Protein AF-A0AB33B6H3-F1 (afdb_monomer_lite)

Organism: Bacillus thuringiensis (NCBI:txid1428)

Radius of gyration: 15.85 Å; chains: 1; bounding box: 35×27×37 Å

Secondary structure (DSSP, 8-state):
-TTTGGG-----PPPP-----SHHHHHHHHHH-S-EEE-S-HHHHHH---TTEEE--

InterPro domains:
  IPR001763 Rhodanese-like domain [PS50206] (35-57)
  IPR036873 Rhodanese-like domain superfamily [G3DSA:3.40.250.10] (12-57)
  IPR036873 Rhodanese-like domain superfamily [SSF52821] (21-57)

pLDDT: mean 85.54, std 9.92, range [62.56, 97.38]

Structure (mmCIF, N/CA/C/O backbone):
data_AF-A0AB33B6H3-F1
#
_entry.id   AF-A0AB33B6H3-F1
#
loop_
_atom_site.group_PDB
_atom_site.id
_atom_site.type_symbol
_atom_site.label_atom_id
_atom_site.label_alt_id
_atom_site.label_comp_id
_atom_site.label_asym_id
_atom_site.label_entity_id
_atom_site.label_seq_id
_atom_site.pdbx_PDB_ins_code
_atom_site.Cartn_x
_atom_site.Cartn_y
_atom_site.Cartn_z
_atom_site.occupancy
_atom_site.B_iso_or_equiv
_atom_site.auth_seq_id
_atom_site.auth_comp_id
_atom_site.auth_asym_id
_atom_site.auth_atom_id
_atom_site.pdbx_PDB_model_num
ATOM 1 N N . MET A 1 1 ? 13.591 4.100 -19.403 1.00 62.56 1 MET A N 1
ATOM 2 C CA . MET A 1 1 ? 14.957 3.813 -18.900 1.00 62.56 1 MET A CA 1
ATOM 3 C C . MET A 1 1 ? 16.076 4.441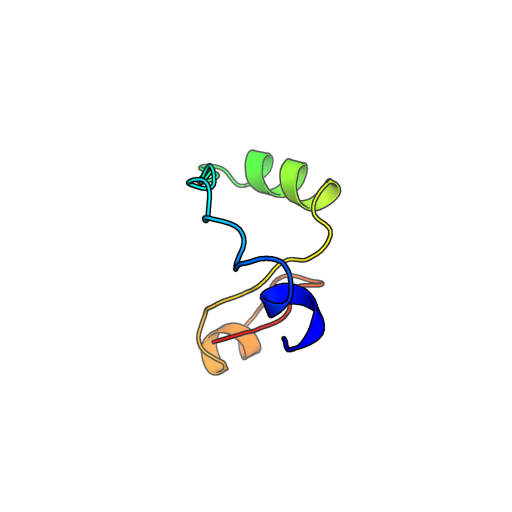 -19.727 1.00 62.56 1 MET A C 1
ATOM 5 O O . MET A 1 1 ? 16.930 5.079 -19.133 1.00 62.56 1 MET A O 1
ATOM 9 N N . LYS A 1 2 ? 16.072 4.349 -21.069 1.00 76.00 2 LYS A N 1
ATOM 10 C CA . LYS A 1 2 ? 17.152 4.909 -21.917 1.00 76.00 2 LYS A CA 1
ATOM 11 C C . LYS A 1 2 ? 17.421 6.412 -21.704 1.00 76.00 2 LYS A C 1
ATOM 13 O O . LYS A 1 2 ? 18.572 6.822 -21.704 1.00 76.00 2 LYS A O 1
ATOM 18 N N . ASN A 1 3 ? 16.376 7.205 -21.452 1.00 74.50 3 ASN A N 1
ATOM 19 C CA . ASN A 1 3 ? 16.503 8.649 -21.209 1.00 74.50 3 ASN A CA 1
ATOM 20 C C . ASN A 1 3 ? 17.067 9.000 -19.819 1.00 74.50 3 ASN A C 1
ATOM 22 O O . ASN A 1 3 ? 17.719 10.028 -19.685 1.00 74.50 3 ASN A O 1
ATOM 26 N N . LEU A 1 4 ? 16.837 8.158 -18.802 1.00 65.62 4 LEU A N 1
ATOM 27 C CA . LEU A 1 4 ? 17.314 8.382 -17.430 1.00 65.62 4 LEU A CA 1
ATOM 28 C C . LEU A 1 4 ? 18.791 7.981 -17.291 1.00 65.62 4 LEU A C 1
ATOM 30 O O . LEU A 1 4 ? 19.577 8.696 -16.688 1.00 65.62 4 LEU A O 1
ATOM 34 N N . ASN A 1 5 ? 19.182 6.882 -17.943 1.00 72.56 5 ASN A N 1
ATOM 35 C CA . ASN A 1 5 ? 20.556 6.368 -17.929 1.00 72.56 5 ASN A CA 1
ATOM 36 C C . ASN A 1 5 ? 21.534 7.217 -18.760 1.00 72.56 5 ASN A C 1
ATOM 38 O O . ASN A 1 5 ? 22.730 6.952 -18.748 1.00 72.56 5 ASN A O 1
ATOM 42 N N . LYS A 1 6 ? 21.036 8.212 -19.508 1.00 78.94 6 LYS A N 1
ATOM 43 C CA . LYS A 1 6 ? 21.858 9.122 -20.318 1.00 78.94 6 LYS A CA 1
ATOM 44 C C . LYS A 1 6 ? 22.728 10.054 -19.459 1.00 78.94 6 LYS A C 1
ATOM 46 O O . LYS A 1 6 ? 23.721 10.565 -19.962 1.00 78.94 6 LYS A O 1
ATOM 51 N N . TYR A 1 7 ? 22.353 10.280 -18.201 1.00 73.19 7 TYR A N 1
ATOM 52 C CA . TYR A 1 7 ? 22.954 11.292 -17.322 1.00 73.19 7 TYR A CA 1
ATOM 53 C C . TYR A 1 7 ? 23.619 10.689 -16.075 1.00 73.19 7 TYR A C 1
ATOM 55 O O . TYR A 1 7 ? 23.671 11.347 -15.041 1.00 73.19 7 TYR A O 1
ATOM 63 N N . ASP A 1 8 ? 24.104 9.447 -16.197 1.00 64.88 8 ASP A N 1
ATOM 64 C CA . ASP A 1 8 ? 24.416 8.522 -15.102 1.00 64.88 8 ASP A CA 1
ATOM 65 C C . ASP A 1 8 ? 23.192 8.207 -14.214 1.00 64.88 8 ASP A C 1
ATOM 67 O O . ASP A 1 8 ? 22.344 9.069 -13.965 1.00 64.88 8 ASP A O 1
ATOM 71 N N . PRO A 1 9 ? 23.017 6.953 -13.753 1.00 70.44 9 PRO A N 1
ATOM 72 C CA . PRO A 1 9 ? 21.908 6.625 -12.869 1.00 70.44 9 PRO A CA 1
ATOM 73 C C . PRO A 1 9 ? 21.997 7.499 -11.614 1.00 70.44 9 PRO A C 1
ATOM 75 O O . PRO A 1 9 ? 23.072 7.579 -11.013 1.00 70.44 9 PRO A O 1
ATOM 78 N N . PRO A 1 10 ? 20.900 8.139 -11.180 1.00 72.00 10 PRO A N 1
ATOM 79 C CA . PRO A 1 10 ? 20.924 8.903 -9.946 1.00 72.00 10 PRO A CA 1
ATOM 80 C C . PRO A 1 10 ? 21.389 7.992 -8.806 1.00 72.00 10 PRO A C 1
ATOM 82 O O . PRO A 1 10 ? 20.761 6.968 -8.533 1.00 72.00 10 PRO A O 1
ATOM 85 N N . ILE A 1 11 ? 22.500 8.348 -8.151 1.00 75.69 11 ILE A N 1
ATOM 86 C CA . ILE A 1 11 ? 22.980 7.637 -6.963 1.00 75.69 11 ILE A CA 1
ATOM 87 C C . ILE A 1 11 ? 21.857 7.717 -5.932 1.00 75.69 11 ILE A C 1
ATOM 89 O O . ILE A 1 11 ? 21.492 8.804 -5.476 1.00 75.69 11 ILE A O 1
ATOM 93 N N . HIS A 1 12 ? 21.263 6.568 -5.612 1.00 68.19 12 HIS A N 1
ATOM 94 C CA . HIS A 1 12 ? 20.126 6.497 -4.707 1.00 68.19 12 HIS A CA 1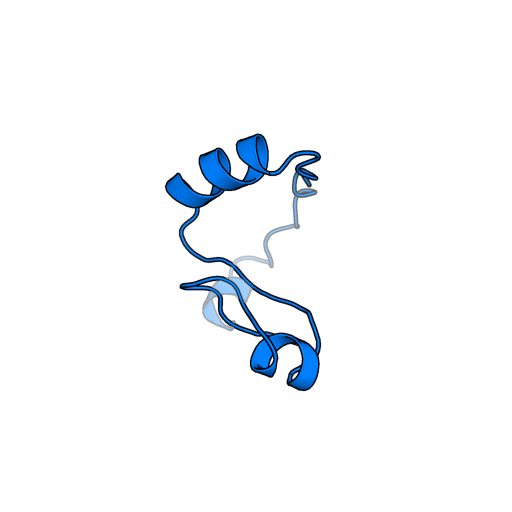
ATOM 95 C C . HIS A 1 12 ? 20.545 7.029 -3.333 1.00 68.19 12 HIS A C 1
ATOM 97 O O . HIS A 1 12 ? 21.267 6.368 -2.587 1.00 68.19 12 HIS A O 1
ATOM 103 N N . LYS A 1 13 ? 20.072 8.226 -2.973 1.00 72.25 13 LYS A N 1
ATOM 104 C CA . LYS A 1 13 ? 20.095 8.665 -1.577 1.00 72.25 13 LYS A CA 1
ATOM 105 C C . LYS A 1 13 ? 19.209 7.714 -0.776 1.00 72.25 13 LYS A C 1
ATOM 107 O O . LYS A 1 13 ? 18.143 7.312 -1.248 1.00 72.25 13 LYS A O 1
ATOM 112 N N . LYS A 1 14 ? 19.656 7.346 0.426 1.00 73.75 14 LYS A N 1
ATOM 113 C CA . LYS A 1 14 ? 18.861 6.535 1.353 1.00 73.75 14 LYS A CA 1
ATOM 114 C C . LYS A 1 14 ? 17.526 7.250 1.572 1.00 73.75 14 LYS A C 1
ATOM 116 O O . LYS A 1 14 ? 17.517 8.403 1.992 1.00 73.75 14 LYS A O 1
ATOM 121 N N . ARG A 1 15 ? 16.420 6.599 1.210 1.00 75.44 15 ARG A N 1
ATOM 122 C CA . ARG A 1 15 ? 15.082 7.139 1.469 1.00 75.44 15 ARG A CA 1
ATOM 123 C C . ARG A 1 15 ? 14.802 7.042 2.962 1.00 75.44 15 ARG A C 1
ATOM 125 O O . ARG A 1 15 ? 15.151 6.038 3.584 1.00 75.44 15 ARG A O 1
ATOM 132 N N . GLU A 1 16 ? 14.188 8.078 3.515 1.00 78.19 16 GLU A N 1
ATOM 133 C CA . GLU A 1 16 ? 13.612 8.000 4.852 1.00 78.19 16 GLU A CA 1
ATOM 134 C C . GLU A 1 16 ? 12.417 7.048 4.798 1.00 78.19 16 GLU A C 1
ATOM 136 O O . GLU A 1 16 ? 11.569 7.139 3.908 1.00 78.19 16 GLU A O 1
ATOM 141 N N . VAL A 1 17 ? 12.410 6.075 5.704 1.00 80.81 17 VAL A N 1
ATOM 142 C CA . VAL A 1 17 ? 11.334 5.097 5.840 1.00 80.81 17 VAL A CA 1
ATOM 143 C C . VAL A 1 17 ? 10.622 5.422 7.136 1.00 80.81 17 VAL A C 1
ATOM 145 O O . VAL A 1 17 ? 11.235 5.392 8.203 1.00 80.81 17 VAL A O 1
ATOM 148 N N . PHE A 1 18 ? 9.335 5.719 7.030 1.00 80.12 18 PHE A N 1
ATOM 149 C CA . PHE A 1 18 ? 8.472 5.959 8.172 1.00 80.12 18 PHE A CA 1
ATOM 150 C C . PHE A 1 18 ? 7.543 4.764 8.329 1.00 80.12 18 PHE A C 1
ATOM 152 O O . PHE A 1 18 ? 6.934 4.309 7.361 1.00 80.12 18 PHE A O 1
ATOM 159 N N . ALA A 1 19 ? 7.466 4.243 9.546 1.00 83.56 19 ALA A N 1
ATOM 160 C CA . ALA A 1 19 ? 6.471 3.255 9.921 1.00 83.56 19 ALA A CA 1
ATOM 161 C C . ALA A 1 19 ? 5.419 3.969 10.768 1.00 83.56 19 ALA A C 1
ATOM 163 O O . ALA A 1 19 ? 5.737 4.432 11.865 1.00 83.56 19 ALA A O 1
ATOM 164 N N . ASN A 1 20 ? 4.196 4.060 10.250 1.00 79.25 20 ASN A N 1
ATOM 165 C CA . ASN A 1 20 ? 3.054 4.534 11.028 1.00 79.25 20 ASN A CA 1
ATOM 166 C C . ASN A 1 20 ? 2.715 3.472 12.080 1.00 79.25 20 ASN A C 1
ATOM 168 O O . ASN A 1 20 ? 2.706 2.276 11.774 1.00 79.25 20 ASN A O 1
ATOM 172 N N . LYS A 1 21 ? 2.483 3.895 13.322 1.00 77.56 21 LYS A N 1
ATOM 173 C CA . LYS A 1 21 ? 2.241 3.010 14.468 1.00 77.56 21 LYS A CA 1
ATOM 174 C C . LYS A 1 21 ? 0.769 2.945 14.848 1.00 77.56 21 LYS A C 1
ATOM 176 O O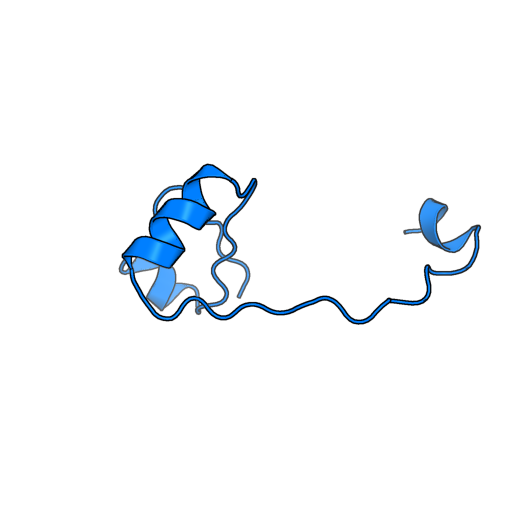 . LYS A 1 21 ? 0.365 1.957 15.460 1.00 77.56 21 LYS A O 1
ATOM 181 N N . THR A 1 22 ? -0.016 3.961 14.492 1.00 92.12 22 THR A N 1
ATOM 182 C CA . THR A 1 22 ? -1.455 4.003 14.773 1.00 92.12 22 THR A CA 1
ATOM 183 C C . THR A 1 22 ? -2.292 4.193 13.511 1.00 92.12 22 THR A C 1
ATOM 185 O O . THR A 1 22 ? -1.787 4.516 12.433 1.00 92.12 22 THR A O 1
ATOM 188 N N . ILE A 1 23 ? -3.597 3.949 13.647 1.00 87.50 23 ILE A N 1
ATOM 189 C CA . ILE A 1 23 ? -4.563 4.115 12.557 1.00 87.50 23 ILE A CA 1
ATOM 190 C C . ILE A 1 23 ? -4.734 5.603 12.230 1.00 87.50 23 ILE A C 1
ATOM 192 O O . ILE A 1 23 ? -4.856 5.959 11.062 1.00 87.50 23 ILE A O 1
ATOM 196 N N . GLU A 1 24 ? -4.693 6.472 13.238 1.00 90.88 24 GLU A N 1
ATOM 197 C CA . GLU A 1 24 ? -4.845 7.921 13.092 1.00 90.88 24 GLU A CA 1
ATOM 198 C C . GLU A 1 24 ? -3.682 8.519 12.292 1.00 90.88 24 GLU A C 1
ATOM 200 O O . GLU A 1 24 ? -3.914 9.219 11.308 1.00 90.88 24 GLU A O 1
ATOM 205 N N . GLU A 1 25 ? -2.437 8.161 12.637 1.00 89.56 25 GLU A N 1
ATOM 206 C CA . GLU A 1 25 ? -1.242 8.568 11.880 1.00 89.56 25 GLU A CA 1
ATOM 207 C C . GLU A 1 25 ? -1.354 8.149 10.409 1.00 89.56 25 GLU A C 1
ATOM 209 O O . GLU A 1 25 ? -1.029 8.898 9.488 1.00 89.56 25 GLU A O 1
ATOM 214 N N . PHE A 1 26 ? -1.858 6.939 10.175 1.00 86.44 26 PHE A N 1
ATOM 215 C CA . PHE A 1 26 ? -2.049 6.431 8.830 1.00 86.44 26 PHE A CA 1
ATOM 216 C C . PHE A 1 26 ? -3.126 7.203 8.055 1.00 86.44 26 PHE A C 1
ATOM 218 O O . PHE A 1 26 ? -2.906 7.546 6.894 1.00 86.44 26 PHE A O 1
ATOM 225 N N . GLN A 1 27 ? -4.258 7.524 8.686 1.00 87.50 27 GLN A N 1
ATOM 226 C CA . GLN A 1 27 ? -5.335 8.311 8.077 1.00 87.50 27 GLN A CA 1
ATOM 227 C C . GLN A 1 27 ? -4.883 9.725 7.694 1.00 87.50 27 GLN A C 1
ATOM 229 O O . GLN A 1 27 ? -5.238 10.203 6.616 1.00 87.50 27 GLN A O 1
ATOM 234 N N . GLU A 1 28 ? -4.071 10.381 8.523 1.00 88.12 28 GLU A N 1
ATOM 235 C CA . GLU A 1 28 ? -3.504 11.696 8.200 1.00 88.12 28 GLU A CA 1
ATOM 236 C C . GLU A 1 28 ? -2.593 11.625 6.971 1.00 88.12 28 GLU A C 1
ATOM 238 O O . GLU A 1 28 ? -2.723 12.419 6.034 1.00 88.12 28 GLU A O 1
ATOM 243 N N . VAL A 1 29 ? -1.713 10.621 6.923 1.00 85.94 29 VAL A N 1
ATOM 244 C CA . VAL A 1 29 ? -0.821 10.401 5.779 1.00 85.94 29 VAL A CA 1
ATOM 245 C C . VAL A 1 29 ? -1.622 10.097 4.512 1.00 85.94 29 VAL A C 1
ATOM 247 O O . VAL A 1 29 ? -1.287 10.630 3.450 1.00 85.94 29 VAL A O 1
ATOM 250 N N . MET A 1 30 ? -2.707 9.319 4.610 1.00 85.56 30 MET A N 1
ATOM 251 C CA . MET A 1 30 ? -3.575 8.961 3.481 1.00 85.56 30 MET A CA 1
ATOM 252 C C . MET A 1 30 ? -4.151 10.172 2.735 1.00 85.56 30 MET A C 1
ATOM 254 O O . MET A 1 30 ? -4.390 10.079 1.533 1.00 85.56 30 MET A O 1
ATOM 258 N N . ILE A 1 31 ? -4.349 11.307 3.411 1.00 85.62 31 ILE A N 1
ATOM 259 C CA . ILE A 1 31 ? -4.843 12.546 2.786 1.00 85.62 31 ILE A CA 1
ATOM 260 C C . ILE A 1 31 ? -3.769 13.180 1.884 1.00 85.62 31 ILE A C 1
ATOM 262 O O . ILE A 1 31 ? -4.090 13.843 0.900 1.00 85.62 31 ILE A O 1
ATOM 266 N N . SER A 1 32 ? -2.491 12.978 2.213 1.00 86.81 32 SER A N 1
ATOM 267 C CA . SER A 1 32 ? -1.352 13.636 1.560 1.00 86.81 32 SER A CA 1
ATOM 268 C C . SER A 1 32 ? -0.666 12.799 0.475 1.00 86.81 32 SER A C 1
ATOM 270 O O . SER A 1 32 ? 0.066 13.342 -0.356 1.00 86.81 32 SER A O 1
ATOM 272 N N . VAL A 1 33 ? -0.870 11.480 0.475 1.00 86.75 33 VAL A N 1
ATOM 273 C CA . VAL A 1 33 ? -0.199 10.567 -0.459 1.00 86.75 33 VAL A CA 1
ATOM 274 C C . VAL A 1 33 ? -0.944 10.466 -1.784 1.00 86.75 33 VAL A C 1
ATOM 276 O O . VAL A 1 33 ? -2.167 10.412 -1.844 1.00 86.75 33 VAL A O 1
ATOM 279 N N . GLN A 1 34 ? -0.181 10.388 -2.874 1.00 89.25 34 GLN A N 1
ATOM 280 C CA . GLN A 1 34 ? -0.746 10.272 -4.218 1.00 89.25 34 GLN A CA 1
ATOM 281 C C . GLN A 1 34 ? -1.255 8.857 -4.532 1.00 89.25 34 GLN A C 1
ATOM 283 O O . GLN A 1 34 ? -2.217 8.706 -5.279 1.00 89.25 34 GLN A O 1
ATOM 288 N N . GLN A 1 35 ? -0.593 7.826 -4.002 1.00 91.88 35 GLN A N 1
ATOM 289 C CA . GLN A 1 35 ? -0.905 6.428 -4.289 1.00 91.88 35 GLN A CA 1
ATOM 290 C C . GLN A 1 35 ? -0.565 5.546 -3.092 1.00 91.88 35 GLN A C 1
ATOM 292 O O . GLN A 1 35 ? 0.491 5.696 -2.478 1.00 91.88 35 GLN A O 1
ATOM 297 N N . ILE A 1 36 ? -1.439 4.579 -2.825 1.00 92.31 36 ILE A N 1
ATOM 298 C CA . ILE A 1 36 ? -1.217 3.513 -1.850 1.00 92.31 36 ILE A CA 1
ATOM 299 C C . ILE A 1 36 ? -0.913 2.235 -2.622 1.00 92.31 36 ILE A C 1
ATOM 301 O O . ILE A 1 36 ? -1.676 1.851 -3.511 1.00 92.31 36 ILE A O 1
ATOM 305 N N . VAL A 1 37 ? 0.210 1.600 -2.303 1.00 94.44 37 VAL A N 1
ATOM 306 C CA . VAL A 1 37 ? 0.621 0.330 -2.908 1.00 94.44 37 VAL A CA 1
ATOM 307 C C . VAL A 1 37 ? 0.492 -0.758 -1.855 1.00 94.44 37 VAL A C 1
ATOM 309 O O . VAL A 1 37 ? 1.099 -0.662 -0.790 1.00 94.44 37 VAL A O 1
ATOM 312 N N . ASP A 1 38 ? -0.311 -1.771 -2.156 1.00 95.12 38 ASP A N 1
ATOM 313 C CA . ASP A 1 38 ? -0.476 -2.956 -1.323 1.00 95.12 38 ASP A CA 1
ATOM 314 C C . ASP A 1 38 ? 0.413 -4.077 -1.872 1.00 95.12 38 ASP A C 1
ATOM 316 O O . ASP A 1 38 ? 0.246 -4.495 -3.018 1.00 95.12 38 ASP A O 1
ATOM 320 N N . ILE A 1 39 ? 1.364 -4.537 -1.063 1.00 96.31 39 ILE A N 1
ATOM 321 C CA . ILE A 1 39 ? 2.345 -5.5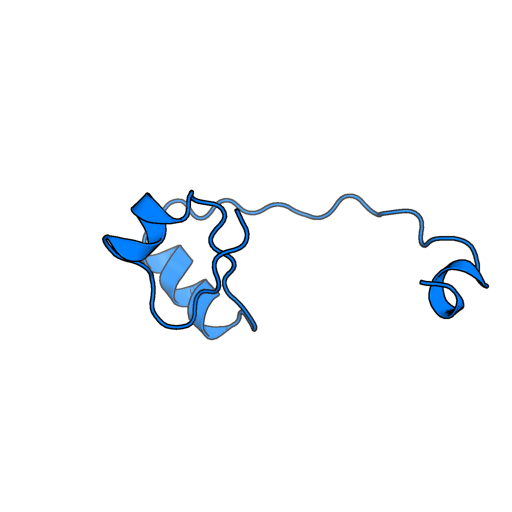73 -1.427 1.00 96.31 39 ILE A CA 1
ATOM 322 C C . ILE A 1 39 ? 1.946 -6.970 -0.934 1.00 96.31 39 ILE A C 1
ATOM 324 O O . ILE A 1 39 ? 2.753 -7.896 -0.972 1.00 96.31 39 ILE A O 1
ATOM 328 N N . ARG A 1 40 ? 0.732 -7.123 -0.386 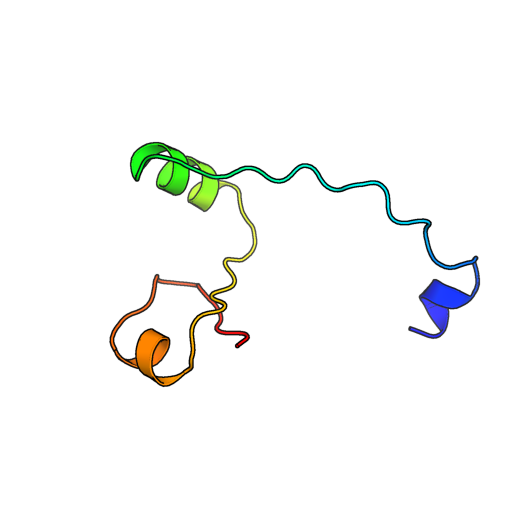1.00 96.81 40 ARG A N 1
ATOM 329 C CA . ARG A 1 40 ? 0.195 -8.439 -0.018 1.00 96.81 40 ARG A CA 1
ATOM 330 C C . ARG A 1 40 ? -0.062 -9.266 -1.277 1.00 96.81 40 ARG A C 1
ATOM 332 O O . ARG A 1 40 ? -0.168 -8.731 -2.378 1.00 96.81 40 ARG A O 1
ATOM 339 N N . ASP A 1 41 ? -0.192 -10.575 -1.108 1.00 97.19 41 ASP A N 1
ATOM 340 C CA . ASP A 1 41 ? -0.589 -11.457 -2.198 1.00 97.19 41 ASP A CA 1
ATOM 341 C C . ASP A 1 41 ? -2.003 -11.128 -2.717 1.00 97.19 41 ASP A C 1
ATOM 343 O O . ASP A 1 41 ? -2.811 -10.454 -2.066 1.00 97.19 41 ASP A O 1
ATOM 347 N N . VAL A 1 42 ? -2.294 -11.634 -3.914 1.00 97.19 42 VAL A N 1
ATOM 348 C CA . VAL A 1 42 ? -3.535 -11.339 -4.636 1.00 97.19 42 VAL A CA 1
ATOM 349 C C . VAL A 1 42 ? -4.772 -11.827 -3.875 1.00 97.19 42 VAL A C 1
ATOM 351 O O . VAL A 1 42 ? -5.800 -11.147 -3.889 1.00 97.19 42 VAL A O 1
ATOM 354 N N . GLU A 1 43 ? -4.696 -12.974 -3.195 1.00 97.12 43 GLU A N 1
ATOM 355 C CA . GLU A 1 43 ? -5.837 -13.545 -2.470 1.00 97.12 43 GLU A CA 1
ATOM 356 C C . GLU A 1 43 ? -6.169 -12.696 -1.238 1.00 97.12 43 GLU A C 1
ATOM 358 O O . GLU A 1 43 ? -7.326 -12.318 -1.028 1.00 97.12 43 GLU A O 1
ATOM 363 N N . SER A 1 44 ? -5.145 -12.300 -0.479 1.00 97.19 44 SER A N 1
ATOM 364 C CA . SER A 1 44 ? -5.276 -11.382 0.653 1.00 97.19 44 SER A CA 1
ATOM 365 C C . SER A 1 44 ? -5.883 -10.043 0.238 1.00 97.19 44 SER A C 1
ATOM 367 O O . SER A 1 44 ? -6.767 -9.531 0.927 1.00 97.19 44 SER A O 1
ATOM 369 N N . PHE A 1 45 ? -5.460 -9.482 -0.898 1.00 97.06 45 PHE A N 1
ATOM 370 C CA . PHE A 1 45 ? -6.019 -8.237 -1.428 1.00 97.06 45 PHE A CA 1
ATOM 371 C C . PHE A 1 45 ? -7.490 -8.387 -1.853 1.00 97.06 45 PHE A C 1
ATOM 373 O O . PHE A 1 45 ? -8.327 -7.533 -1.545 1.00 97.06 45 PHE A O 1
ATOM 380 N N . ALA A 1 46 ? -7.826 -9.493 -2.523 1.00 95.88 46 ALA A N 1
ATOM 381 C CA . ALA A 1 46 ? -9.184 -9.781 -2.982 1.00 95.88 46 ALA A CA 1
ATOM 382 C C . ALA A 1 46 ? -10.167 -10.017 -1.823 1.00 95.88 46 ALA A C 1
ATOM 384 O O . ALA A 1 46 ? -11.341 -9.671 -1.941 1.00 95.88 46 ALA A O 1
ATOM 385 N N . SER A 1 47 ? -9.691 -10.553 -0.693 1.00 97.12 47 SER A N 1
ATOM 386 C CA . SER A 1 47 ? -10.505 -10.755 0.515 1.00 97.12 47 SER A CA 1
ATOM 387 C C . SER A 1 47 ? -10.938 -9.447 1.192 1.00 97.12 47 SER A C 1
ATOM 389 O O . SER A 1 47 ? -11.915 -9.419 1.940 1.00 97.12 47 SER A O 1
ATOM 391 N N . GLY A 1 48 ? -10.216 -8.359 0.920 1.00 95.56 48 GLY A N 1
ATOM 392 C CA . GLY A 1 48 ? -10.430 -7.052 1.516 1.00 95.56 48 GLY A CA 1
ATOM 393 C C . GLY A 1 48 ? -9.191 -6.178 1.354 1.00 95.56 48 GLY A C 1
ATOM 394 O O . GLY A 1 48 ? -8.080 -6.528 1.773 1.00 95.56 48 GLY A O 1
ATOM 395 N N . HIS A 1 49 ? -9.383 -5.006 0.765 1.00 94.44 49 HIS A N 1
ATOM 396 C CA . HIS A 1 49 ? -8.323 -4.033 0.561 1.00 94.44 49 HIS A CA 1
ATOM 397 C C . HIS A 1 49 ? -8.809 -2.629 0.873 1.00 94.44 49 HIS A C 1
ATOM 399 O O . HIS A 1 49 ? -10.005 -2.350 0.969 1.00 94.44 49 HIS A O 1
ATOM 405 N N . MET A 1 50 ? -7.840 -1.745 1.055 1.00 90.88 50 MET A N 1
ATOM 406 C CA . MET A 1 50 ? -8.125 -0.342 1.255 1.00 90.88 50 MET A CA 1
ATOM 407 C C . MET A 1 50 ? -8.605 0.312 -0.032 1.00 90.88 50 MET A C 1
ATOM 409 O O . MET A 1 50 ? -8.056 0.080 -1.106 1.00 90.88 50 MET A O 1
ATOM 413 N N . GLU A 1 51 ? -9.578 1.204 0.087 1.00 88.19 51 GLU A N 1
ATOM 414 C CA . GLU A 1 51 ? -10.043 1.978 -1.055 1.00 88.19 51 GLU A CA 1
ATOM 415 C C . GLU A 1 51 ? -8.880 2.757 -1.700 1.00 88.19 51 GLU A C 1
ATOM 417 O O . GLU A 1 51 ? -8.047 3.344 -1.005 1.00 88.19 51 GLU A O 1
ATOM 422 N N . LYS A 1 52 ? -8.836 2.772 -3.039 1.00 89.44 52 LYS A N 1
ATOM 423 C CA . LYS A 1 52 ? -7.822 3.460 -3.866 1.00 89.44 52 LYS A CA 1
ATOM 424 C C . LYS A 1 52 ? -6.399 2.889 -3.786 1.00 89.44 52 LYS A C 1
ATOM 426 O O . LYS A 1 52 ? -5.494 3.459 -4.403 1.00 89.44 52 LYS A O 1
ATOM 431 N N . SER A 1 53 ? -6.178 1.774 -3.086 1.00 94.75 53 SER A N 1
ATOM 432 C CA . SER A 1 53 ? -4.902 1.065 -3.177 1.00 94.75 53 SER A CA 1
ATOM 433 C C . SER A 1 53 ? -4.798 0.250 -4.471 1.00 94.75 53 SER A C 1
ATOM 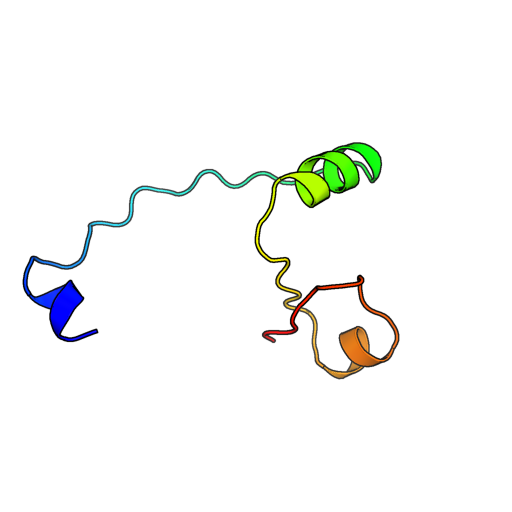435 O O . SER A 1 53 ? -5.798 -0.165 -5.057 1.00 94.75 53 SER A O 1
ATOM 437 N N . ILE A 1 54 ? -3.564 0.046 -4.936 1.00 95.94 54 ILE A N 1
ATOM 438 C CA . ILE A 1 54 ? -3.239 -0.832 -6.065 1.00 95.94 54 ILE A CA 1
ATOM 439 C C . ILE A 1 54 ? -2.360 -1.958 -5.538 1.00 95.94 54 ILE A C 1
ATOM 441 O O . ILE A 1 54 ? -1.382 -1.700 -4.833 1.00 95.94 54 ILE A O 1
ATOM 445 N N . ASN A 1 55 ? -2.695 -3.194 -5.895 1.00 97.38 55 ASN A N 1
ATOM 446 C CA . ASN A 1 55 ? -1.898 -4.354 -5.531 1.00 97.38 55 ASN A CA 1
ATOM 447 C C . ASN A 1 55 ? -0.706 -4.528 -6.482 1.00 97.38 55 ASN A C 1
ATOM 449 O O . ASN A 1 55 ? -0.885 -4.585 -7.700 1.00 97.38 55 ASN A O 1
ATOM 453 N N . ILE A 1 56 ? 0.499 -4.605 -5.919 1.00 96.94 56 ILE A N 1
ATOM 454 C CA . ILE A 1 56 ? 1.735 -4.964 -6.622 1.00 96.94 56 ILE A CA 1
ATOM 455 C C . ILE A 1 56 ? 2.446 -6.008 -5.743 1.00 96.94 56 ILE A C 1
ATOM 457 O O . ILE A 1 56 ? 3.241 -5.609 -4.887 1.00 96.94 56 ILE A O 1
ATOM 461 N N . PRO A 1 57 ? 2.091 -7.299 -5.886 1.00 88.94 57 PRO A N 1
ATOM 462 C CA . PRO A 1 57 ? 2.681 -8.386 -5.106 1.00 88.94 57 PRO A CA 1
ATOM 463 C C . PRO A 1 57 ? 4.160 -8.621 -5.450 1.00 88.94 57 PRO A C 1
ATOM 465 O O . PRO A 1 57 ? 4.573 -8.317 -6.597 1.00 88.94 57 PRO A O 1
#

Foldseek 3Di:
DVVCPVVPNPPDDDDDDDDDDDPVSVVVVVVVDPAAEDADDPVVVVVDDDPRHDYDD

Sequence (57 aa):
MKNLNKYDPPIHKKREVFANKTIEEFQEVMISVQQIVDIRDVESFASGHMEKSINIP